Protein AF-A0A1S0TSW0-F1 (afdb_monomer_lite)

Organism: Loa loa (NCBI:txid7209)

Foldseek 3Di:
DPPDQDPPPPPDDPDPVVSVVVVVVVVVVVVVVVVVVVVVVVVVVVVVVVCVVVVVVVVVVVVVVVVVVVVVVVVVVVVVVVVVVVVVVPDDPPDDDDD

Structure (mmCIF, N/CA/C/O backbone):
data_AF-A0A1S0TSW0-F1
#
_entry.id   AF-A0A1S0TSW0-F1
#
loop_
_atom_site.group_PDB
_atom_site.id
_atom_site.type_symbol
_atom_site.label_atom_id
_atom_site.label_alt_id
_atom_site.label_comp_id
_atom_site.label_asym_id
_atom_site.label_entity_id
_atom_site.label_seq_id
_atom_site.pdbx_PDB_ins_code
_atom_site.Cartn_x
_atom_site.Cartn_y
_atom_site.Cartn_z
_atom_site.occupancy
_atom_site.B_iso_or_equiv
_atom_site.auth_seq_id
_atom_site.auth_comp_id
_atom_site.auth_asym_id
_atom_site.auth_atom_id
_atom_site.pdbx_PDB_model_num
ATOM 1 N N . MET A 1 1 ? 32.634 -17.388 -35.257 1.00 39.28 1 MET A N 1
ATOM 2 C CA . MET A 1 1 ? 31.276 -17.287 -34.687 1.00 39.28 1 MET A CA 1
ATOM 3 C C . MET A 1 1 ? 30.927 -15.815 -34.652 1.00 39.28 1 MET A C 1
ATOM 5 O O . MET A 1 1 ? 31.460 -15.098 -33.818 1.00 39.28 1 MET A O 1
ATOM 9 N N . THR A 1 2 ? 30.155 -15.345 -35.625 1.00 41.16 2 THR A N 1
ATOM 10 C CA . THR A 1 2 ? 29.591 -13.994 -35.632 1.00 41.16 2 THR A CA 1
ATOM 11 C C . THR A 1 2 ? 28.334 -14.039 -34.774 1.00 41.16 2 THR A C 1
ATOM 13 O O . THR A 1 2 ? 27.394 -14.766 -35.078 1.00 41.16 2 THR A O 1
ATOM 16 N N . VAL A 1 3 ? 28.367 -13.363 -33.628 1.00 54.50 3 VAL A N 1
ATOM 17 C CA . VAL A 1 3 ? 27.198 -13.235 -32.757 1.00 54.50 3 VAL A CA 1
ATOM 18 C C . VAL A 1 3 ? 26.325 -12.151 -33.379 1.00 54.50 3 VAL A C 1
ATOM 20 O O . VAL A 1 3 ? 26.579 -10.966 -33.193 1.00 54.50 3 VAL A O 1
ATOM 23 N N . GLU A 1 4 ? 25.369 -12.557 -34.209 1.00 56.22 4 GLU A N 1
ATOM 24 C CA . GLU A 1 4 ? 24.391 -11.646 -34.802 1.00 56.22 4 GLU A CA 1
ATOM 25 C C . GLU A 1 4 ? 23.337 -11.270 -33.754 1.00 56.22 4 GLU A C 1
ATOM 27 O O . GLU A 1 4 ? 22.853 -12.122 -33.003 1.00 56.22 4 GLU A O 1
ATOM 32 N N . CYS A 1 5 ? 23.003 -9.979 -33.672 1.00 57.75 5 CYS A N 1
ATOM 33 C CA . CYS A 1 5 ? 21.978 -9.495 -32.753 1.00 57.75 5 CYS A CA 1
ATOM 34 C C . CYS A 1 5 ? 20.608 -10.113 -33.089 1.00 57.75 5 CYS A C 1
ATOM 36 O O . CYS A 1 5 ? 20.265 -10.228 -34.268 1.00 57.75 5 CYS A O 1
ATOM 38 N N . PRO A 1 6 ? 19.801 -10.502 -32.081 1.00 58.19 6 PRO A N 1
ATOM 39 C CA . PRO A 1 6 ? 18.482 -11.076 -32.320 1.00 58.19 6 PRO A CA 1
ATOM 40 C C . PRO A 1 6 ? 17.583 -10.053 -33.034 1.00 58.19 6 PRO A C 1
ATOM 42 O O . PRO A 1 6 ? 17.172 -9.048 -32.458 1.00 58.19 6 PRO A O 1
ATOM 45 N N . GLN A 1 7 ? 17.267 -10.346 -34.298 1.00 53.69 7 GLN A N 1
ATOM 46 C CA . GLN A 1 7 ? 16.515 -9.535 -35.273 1.00 53.69 7 GLN A CA 1
ATOM 47 C C . GLN A 1 7 ? 15.059 -9.204 -34.874 1.00 53.69 7 GLN A C 1
ATOM 49 O O . GLN A 1 7 ? 14.296 -8.685 -35.683 1.00 53.69 7 GLN A O 1
ATOM 54 N N . SER A 1 8 ? 14.629 -9.485 -33.641 1.00 56.25 8 SER A N 1
ATOM 55 C CA . SER A 1 8 ? 13.255 -9.223 -33.202 1.00 56.25 8 SER A CA 1
ATOM 56 C C . SER A 1 8 ? 13.005 -7.777 -32.749 1.00 56.25 8 SER A C 1
ATOM 58 O O . SER A 1 8 ? 11.856 -7.443 -32.477 1.00 56.25 8 SER A O 1
ATOM 60 N N . PHE A 1 9 ? 14.039 -6.923 -32.657 1.00 47.72 9 PHE A N 1
ATOM 61 C CA . PHE A 1 9 ? 13.903 -5.539 -32.161 1.00 47.72 9 PHE A CA 1
ATOM 62 C C . PHE A 1 9 ? 14.763 -4.473 -32.872 1.00 47.72 9 PHE A C 1
ATOM 64 O O . PHE A 1 9 ? 14.771 -3.324 -32.437 1.00 47.72 9 PHE A O 1
ATOM 71 N N . THR A 1 10 ? 15.490 -4.803 -33.944 1.00 51.84 10 THR A N 1
ATOM 72 C CA . THR A 1 10 ? 16.481 -3.891 -34.550 1.00 51.84 10 THR A CA 1
ATOM 73 C C . THR A 1 10 ? 16.279 -3.753 -36.058 1.00 51.84 10 THR A C 1
ATOM 75 O O . THR A 1 10 ? 17.035 -4.312 -36.845 1.00 51.84 10 THR A O 1
ATOM 78 N N . TRP A 1 11 ? 15.260 -3.005 -36.475 1.00 54.81 11 TRP A N 1
ATOM 79 C CA . TRP A 1 11 ? 15.032 -2.685 -37.891 1.00 54.81 11 TRP A CA 1
ATOM 80 C C . TRP A 1 11 ? 15.920 -1.531 -38.426 1.00 54.81 11 TRP A C 1
ATOM 82 O O . TRP A 1 11 ? 15.934 -1.304 -39.628 1.00 54.81 11 TRP A O 1
ATOM 92 N N . GLU A 1 12 ? 16.720 -0.848 -37.581 1.00 53.44 12 GLU A N 1
ATOM 93 C CA . GLU A 1 12 ? 17.530 0.330 -37.980 1.00 53.44 12 GLU A CA 1
ATOM 94 C C . GLU A 1 12 ? 19.011 0.346 -37.529 1.00 53.44 12 GLU A C 1
ATOM 96 O O . GLU A 1 12 ? 19.689 1.350 -37.7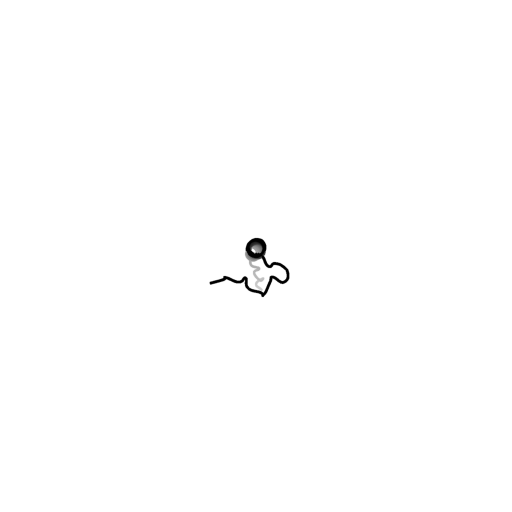34 1.00 53.44 12 GLU A O 1
ATOM 101 N N . CYS A 1 13 ? 19.559 -0.717 -36.926 1.00 56.09 13 CYS A N 1
ATOM 102 C CA . CYS A 1 13 ? 20.949 -0.694 -36.440 1.00 56.09 13 CYS A CA 1
ATOM 103 C C . CYS A 1 13 ? 21.769 -1.909 -36.885 1.00 56.09 13 CYS A C 1
ATOM 105 O O . CYS A 1 13 ? 21.533 -3.023 -36.428 1.00 56.09 13 CYS A O 1
ATOM 107 N N . GLU A 1 14 ? 22.762 -1.655 -37.741 1.00 57.03 14 GLU A N 1
ATOM 108 C CA . GLU A 1 14 ? 23.687 -2.646 -38.319 1.00 57.03 14 GLU A CA 1
ATOM 109 C C . GLU A 1 14 ? 25.002 -2.779 -37.507 1.00 57.03 14 GLU A C 1
ATOM 111 O O . GLU A 1 14 ? 25.748 -3.741 -37.667 1.00 57.03 14 GLU A O 1
ATOM 116 N N . GLU A 1 15 ? 25.274 -1.860 -36.567 1.00 57.16 15 GLU A N 1
ATOM 117 C CA . GLU A 1 15 ? 26.484 -1.854 -35.727 1.00 57.16 15 GLU A CA 1
ATOM 118 C C . GLU A 1 15 ? 26.255 -2.459 -34.324 1.00 57.16 15 GLU A C 1
ATOM 120 O O . GLU A 1 15 ? 25.323 -2.074 -33.607 1.00 57.16 15 GLU A O 1
ATOM 125 N N . LEU A 1 16 ? 27.164 -3.346 -33.879 1.00 58.78 16 LEU A N 1
ATOM 126 C CA . LEU A 1 16 ? 27.117 -4.041 -32.573 1.00 58.78 16 LEU A CA 1
ATOM 127 C C . LEU A 1 16 ? 26.930 -3.086 -31.375 1.00 58.78 16 LEU A C 1
ATOM 129 O O . LEU A 1 16 ? 26.178 -3.382 -30.446 1.00 58.78 16 LEU A O 1
ATOM 133 N N . ASN A 1 17 ? 27.564 -1.912 -31.423 1.00 58.31 17 ASN A N 1
ATOM 134 C CA . ASN A 1 17 ? 27.513 -0.919 -30.346 1.00 58.31 17 ASN A CA 1
ATOM 135 C C . ASN A 1 17 ? 26.117 -0.284 -30.183 1.00 58.31 17 ASN A C 1
ATOM 137 O O . ASN A 1 17 ? 25.737 0.103 -29.075 1.00 58.31 17 ASN A O 1
ATOM 141 N N . CYS A 1 18 ? 25.325 -0.190 -31.260 1.00 60.44 18 CYS A N 1
ATOM 142 C CA . CYS A 1 18 ? 23.950 0.313 -31.181 1.00 60.44 18 CYS A CA 1
ATOM 143 C C . CYS A 1 18 ? 23.021 -0.707 -30.500 1.00 60.44 18 CYS A C 1
ATOM 145 O O . CYS A 1 18 ? 22.179 -0.340 -29.676 1.00 60.44 18 CYS A O 1
ATOM 147 N N . CYS A 1 19 ? 23.223 -1.994 -30.791 1.00 63.28 19 CYS A N 1
ATOM 148 C CA . CYS A 1 19 ? 22.475 -3.099 -30.197 1.00 63.28 19 CYS A CA 1
ATOM 149 C C 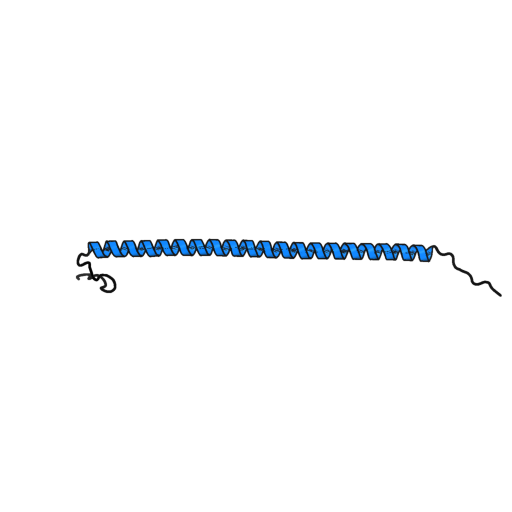. CYS A 1 19 ? 22.710 -3.190 -28.675 1.00 63.28 19 CYS A C 1
ATOM 151 O O . CYS A 1 19 ? 21.752 -3.282 -27.902 1.00 63.28 19 CYS A O 1
ATOM 153 N N . GLU A 1 20 ? 23.963 -3.055 -28.226 1.00 64.12 20 GLU A N 1
ATOM 154 C CA . GLU A 1 20 ? 24.314 -3.069 -26.799 1.00 64.12 20 GLU A CA 1
ATOM 155 C C . GLU A 1 20 ? 23.731 -1.859 -26.042 1.00 64.12 20 GLU A C 1
ATOM 157 O O . GLU A 1 20 ? 23.154 -2.011 -24.960 1.00 64.12 20 GLU A O 1
ATOM 162 N N . SER A 1 21 ? 23.784 -0.662 -26.642 1.00 67.00 21 SER A N 1
ATOM 163 C CA . SER A 1 21 ? 23.216 0.550 -26.036 1.00 67.00 21 SER A CA 1
ATOM 164 C C . SER A 1 21 ? 21.689 0.487 -25.913 1.00 67.00 21 SER A C 1
ATOM 166 O O . SER A 1 21 ? 21.132 0.881 -24.883 1.00 67.00 21 SER A O 1
ATOM 168 N N . TYR A 1 22 ? 20.992 -0.028 -26.931 1.00 69.56 22 TYR A N 1
ATOM 169 C CA . TYR A 1 22 ? 19.533 -0.155 -26.909 1.00 69.56 22 TYR A CA 1
ATOM 170 C C . TYR A 1 22 ? 19.068 -1.206 -25.894 1.00 69.56 22 TYR A C 1
ATOM 172 O O . TYR A 1 22 ? 18.161 -0.945 -25.101 1.00 69.56 22 TYR A O 1
ATOM 180 N N . HIS A 1 23 ? 19.744 -2.355 -25.845 1.00 74.38 23 HIS A N 1
ATOM 181 C CA . HIS A 1 23 ? 19.472 -3.410 -24.872 1.00 74.38 23 HIS A CA 1
ATOM 182 C C . HIS A 1 23 ? 19.635 -2.911 -23.428 1.00 74.38 23 HIS A C 1
ATOM 184 O O . HIS A 1 23 ? 18.765 -3.136 -22.584 1.00 74.38 23 HIS A O 1
ATOM 190 N N . PHE A 1 24 ? 20.694 -2.145 -23.156 1.00 77.69 24 PHE A N 1
ATOM 191 C CA . PHE A 1 24 ? 20.915 -1.547 -21.841 1.00 77.69 24 PHE A CA 1
ATOM 192 C C . PHE A 1 24 ? 19.809 -0.553 -21.455 1.00 77.69 24 PHE A C 1
ATOM 194 O O . PHE A 1 24 ? 19.305 -0.589 -20.332 1.00 77.69 24 PHE A O 1
ATOM 201 N N . ARG A 1 25 ? 19.365 0.297 -22.391 1.00 83.75 25 ARG A N 1
ATOM 202 C CA . ARG A 1 25 ? 18.255 1.240 -22.154 1.00 83.75 25 ARG A CA 1
ATOM 203 C 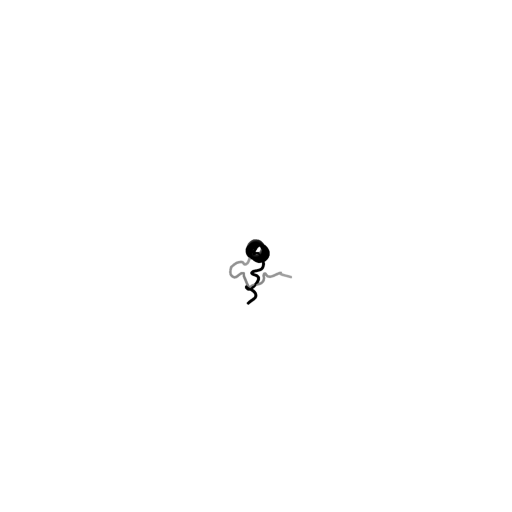C . ARG A 1 25 ? 16.946 0.518 -21.845 1.00 83.75 25 ARG A C 1
ATOM 205 O O . ARG A 1 25 ? 16.247 0.906 -20.913 1.00 83.75 25 ARG A O 1
ATOM 212 N N . VAL A 1 26 ? 16.627 -0.537 -22.589 1.00 83.25 26 VAL A N 1
ATOM 213 C CA . VAL A 1 26 ? 15.413 -1.335 -22.368 1.00 83.25 26 VAL A CA 1
ATOM 214 C C . VAL A 1 26 ? 15.464 -2.052 -21.018 1.00 83.25 26 VAL A C 1
ATOM 216 O O . VAL A 1 26 ? 14.486 -2.011 -20.272 1.00 83.25 26 VAL A O 1
ATOM 219 N N . ILE A 1 27 ? 16.610 -2.629 -20.645 1.00 86.94 27 ILE A N 1
ATOM 220 C CA . ILE A 1 27 ? 16.802 -3.231 -19.317 1.00 86.94 27 ILE A CA 1
ATOM 221 C C . ILE A 1 27 ? 16.588 -2.196 -18.211 1.00 86.94 27 ILE A C 1
ATOM 223 O O . ILE A 1 27 ? 15.864 -2.468 -17.253 1.00 86.94 27 ILE A O 1
ATOM 227 N N . LEU A 1 28 ? 17.160 -0.997 -18.348 1.00 86.00 28 LEU A N 1
ATOM 228 C CA . LEU A 1 28 ? 16.963 0.077 -17.376 1.00 86.00 28 LEU A CA 1
ATOM 229 C C . LEU A 1 28 ? 15.494 0.494 -17.261 1.00 86.00 28 LEU A C 1
ATOM 231 O O . LEU A 1 28 ? 15.018 0.719 -16.148 1.00 86.00 28 LEU A O 1
ATOM 235 N N . LEU A 1 29 ? 14.758 0.550 -18.374 1.00 91.25 29 LEU A N 1
ATOM 236 C CA . LEU A 1 29 ? 13.319 0.819 -18.353 1.00 91.25 29 LEU A CA 1
ATOM 237 C C . LEU A 1 29 ? 12.553 -0.280 -17.612 1.00 91.25 29 LEU A C 1
ATOM 239 O O . LEU A 1 29 ? 11.728 0.034 -16.756 1.00 91.25 29 LEU A O 1
ATOM 243 N N . PHE A 1 30 ? 12.850 -1.556 -17.867 1.00 92.81 30 PHE A N 1
ATOM 244 C CA . PHE A 1 30 ? 12.217 -2.660 -17.141 1.00 92.81 30 PHE A CA 1
ATOM 245 C C . PHE A 1 30 ? 12.525 -2.630 -15.646 1.00 92.81 30 PHE A C 1
ATOM 247 O O . PHE A 1 30 ? 11.621 -2.845 -14.836 1.00 92.81 30 PHE A O 1
ATOM 254 N N . ILE A 1 31 ? 13.767 -2.323 -15.265 1.00 93.88 31 ILE A N 1
ATOM 255 C CA . ILE A 1 31 ? 14.156 -2.161 -13.860 1.00 93.88 31 ILE A CA 1
ATOM 256 C C . ILE A 1 31 ? 13.380 -1.001 -13.232 1.00 93.88 31 ILE A C 1
ATOM 258 O O . ILE A 1 31 ? 12.782 -1.177 -12.173 1.00 93.88 31 ILE A O 1
ATOM 262 N N . ALA A 1 32 ? 13.323 0.157 -13.892 1.00 95.38 32 ALA A N 1
ATOM 263 C CA . ALA A 1 32 ? 12.601 1.323 -13.391 1.00 95.38 32 ALA A CA 1
ATOM 264 C C . ALA A 1 32 ? 11.100 1.039 -13.215 1.00 95.38 32 ALA A C 1
ATOM 266 O O . ALA A 1 32 ? 10.539 1.330 -12.158 1.00 95.38 32 ALA A O 1
ATOM 267 N N . ILE A 1 33 ? 10.461 0.409 -14.206 1.00 96.19 33 ILE A N 1
ATOM 268 C CA . ILE A 1 33 ? 9.052 -0.005 -14.135 1.00 96.19 33 ILE A CA 1
ATOM 269 C C . ILE A 1 33 ? 8.847 -1.008 -12.994 1.00 96.19 33 ILE A C 1
ATOM 271 O O . ILE A 1 33 ? 7.902 -0.875 -12.221 1.00 96.19 33 ILE A O 1
ATOM 275 N N . SER A 1 34 ? 9.744 -1.982 -12.839 1.00 95.12 34 SER A N 1
ATOM 276 C CA . SER A 1 34 ? 9.662 -2.982 -11.767 1.00 95.12 34 SER A CA 1
ATOM 277 C C . SER A 1 34 ? 9.786 -2.345 -10.381 1.00 95.12 34 SER A C 1
ATOM 279 O O . SER A 1 34 ? 9.013 -2.660 -9.474 1.00 95.12 34 SER A O 1
ATOM 281 N N . ILE A 1 35 ? 10.711 -1.398 -10.211 1.00 96.50 35 ILE A N 1
ATOM 282 C CA . ILE A 1 35 ? 10.859 -0.633 -8.966 1.00 96.50 35 ILE A CA 1
ATOM 283 C C . ILE A 1 35 ? 9.598 0.197 -8.699 1.00 96.50 35 ILE A C 1
ATOM 285 O O . ILE A 1 35 ? 9.095 0.227 -7.579 1.00 96.50 35 ILE A O 1
ATOM 289 N N . PHE A 1 36 ? 9.031 0.822 -9.728 1.00 97.12 36 PHE A N 1
ATOM 290 C CA . PHE A 1 36 ? 7.800 1.592 -9.586 1.00 97.12 36 PHE A CA 1
ATOM 291 C C . PHE A 1 36 ? 6.610 0.712 -9.170 1.00 97.12 36 PHE A C 1
ATOM 293 O O . PHE A 1 36 ? 5.886 1.044 -8.231 1.00 97.12 36 PHE A O 1
ATOM 300 N N . LEU A 1 37 ? 6.438 -0.449 -9.806 1.00 97.38 37 LEU A N 1
ATOM 301 C CA . LEU A 1 37 ? 5.382 -1.405 -9.462 1.00 97.38 37 LEU A CA 1
ATOM 302 C C . LEU A 1 37 ? 5.546 -1.959 -8.044 1.00 97.38 37 LEU A C 1
ATOM 304 O O . LEU A 1 37 ? 4.565 -2.064 -7.309 1.00 97.38 37 LEU A O 1
ATOM 308 N N . THR A 1 38 ? 6.772 -2.282 -7.631 1.00 96.81 38 THR A N 1
ATOM 309 C CA . THR A 1 38 ? 7.030 -2.748 -6.260 1.00 96.81 38 THR A CA 1
ATOM 310 C C . THR A 1 38 ? 6.750 -1.652 -5.232 1.00 96.81 38 THR A C 1
ATOM 312 O O . THR A 1 38 ? 6.107 -1.936 -4.223 1.00 96.81 38 THR A O 1
ATOM 315 N N . ALA A 1 39 ? 7.115 -0.395 -5.504 1.00 96.94 39 ALA A N 1
ATOM 316 C CA . ALA A 1 39 ? 6.761 0.738 -4.649 1.00 96.94 39 ALA A CA 1
ATOM 317 C C . ALA A 1 39 ? 5.236 0.908 -4.509 1.00 96.94 39 ALA A C 1
ATOM 319 O O . ALA A 1 39 ? 4.736 1.083 -3.395 1.00 96.94 39 ALA A O 1
ATOM 320 N N . LEU A 1 40 ? 4.484 0.786 -5.610 1.00 96.88 40 LEU A N 1
ATOM 321 C CA . LEU A 1 40 ? 3.018 0.827 -5.580 1.00 96.88 40 LEU A CA 1
ATOM 322 C C . LEU A 1 40 ? 2.418 -0.328 -4.773 1.00 96.88 40 LEU A C 1
ATOM 324 O O . LEU A 1 40 ? 1.490 -0.108 -3.996 1.00 96.88 40 LEU A O 1
ATOM 328 N N . LEU A 1 41 ? 2.951 -1.544 -4.915 1.00 96.44 41 LEU A N 1
ATOM 329 C CA . LEU A 1 41 ? 2.507 -2.695 -4.128 1.00 96.44 41 LEU A CA 1
ATOM 330 C C . LEU A 1 41 ? 2.761 -2.486 -2.637 1.00 96.44 41 LEU A C 1
ATOM 332 O O . LEU A 1 41 ? 1.866 -2.737 -1.833 1.00 96.44 41 LEU A O 1
ATOM 336 N N . VAL A 1 42 ? 3.941 -1.990 -2.260 1.00 96.38 42 VAL A N 1
ATOM 337 C CA . VAL A 1 42 ? 4.260 -1.688 -0.858 1.00 96.38 42 VAL A CA 1
ATOM 338 C C . VAL A 1 42 ? 3.306 -0.629 -0.309 1.00 96.38 42 VAL A C 1
ATOM 340 O O . VAL A 1 42 ? 2.749 -0.824 0.770 1.00 96.38 42 VAL A O 1
ATOM 343 N N . ALA A 1 43 ? 3.046 0.445 -1.060 1.00 94.81 43 ALA A N 1
ATOM 344 C CA . ALA A 1 43 ? 2.086 1.472 -0.662 1.00 94.81 43 ALA A CA 1
ATOM 345 C C . ALA A 1 43 ? 0.662 0.907 -0.509 1.00 94.81 43 ALA A C 1
ATOM 347 O O . ALA A 1 43 ? -0.018 1.196 0.476 1.00 94.81 43 ALA A O 1
ATOM 348 N N . ALA A 1 44 ? 0.219 0.057 -1.439 1.00 93.75 44 ALA A N 1
ATOM 349 C CA . ALA A 1 44 ? -1.093 -0.581 -1.383 1.00 93.75 44 ALA A CA 1
ATOM 350 C C . ALA A 1 44 ? -1.221 -1.539 -0.189 1.00 93.75 44 ALA A C 1
ATOM 352 O O . ALA A 1 44 ? -2.235 -1.517 0.507 1.00 93.75 44 ALA A O 1
ATOM 353 N N . VAL A 1 45 ? -0.192 -2.349 0.082 1.00 93.62 45 VAL A N 1
ATOM 354 C CA . VAL A 1 45 ? -0.142 -3.246 1.247 1.00 93.62 45 VAL A CA 1
ATOM 355 C C . VAL A 1 45 ? -0.141 -2.441 2.542 1.00 93.62 45 VAL A C 1
ATOM 357 O O . VAL A 1 45 ? -0.884 -2.780 3.462 1.00 93.62 45 VAL A O 1
ATOM 360 N N . TRP A 1 46 ? 0.633 -1.356 2.606 1.00 94.06 46 TRP A N 1
ATOM 361 C CA . TRP A 1 46 ? 0.668 -0.468 3.765 1.00 94.06 46 TRP A CA 1
ATOM 362 C C . TRP A 1 46 ? -0.706 0.140 4.044 1.00 94.06 46 TRP A C 1
ATOM 364 O O . TRP A 1 46 ? -1.219 0.037 5.158 1.00 94.06 46 TRP A O 1
ATOM 374 N N . LEU A 1 47 ? -1.346 0.700 3.015 1.00 87.44 47 LEU A N 1
ATOM 375 C CA . LEU A 1 47 ? -2.702 1.232 3.115 1.00 87.44 47 LEU A CA 1
ATOM 376 C C . LEU A 1 47 ? -3.690 0.143 3.535 1.00 87.44 47 LEU A C 1
ATOM 378 O O . LEU A 1 47 ? -4.473 0.358 4.453 1.00 87.44 47 LEU A O 1
ATOM 382 N N . ALA A 1 48 ? -3.642 -1.044 2.929 1.00 88.31 48 ALA A N 1
ATOM 383 C CA . ALA A 1 48 ? -4.514 -2.156 3.300 1.00 88.31 48 ALA A CA 1
ATOM 384 C C . ALA A 1 48 ? -4.319 -2.589 4.763 1.00 88.31 48 ALA A C 1
ATOM 386 O O . ALA A 1 48 ? -5.291 -2.958 5.430 1.00 88.31 48 ALA A O 1
ATOM 387 N N . PHE A 1 49 ? -3.089 -2.527 5.276 1.00 86.38 49 PHE A N 1
ATOM 388 C CA . PHE A 1 49 ? -2.766 -2.829 6.666 1.00 86.38 49 PHE A CA 1
ATOM 389 C C . PHE A 1 49 ? -3.304 -1.758 7.625 1.00 86.38 49 PHE A C 1
ATOM 391 O O . PHE A 1 49 ? -4.002 -2.104 8.581 1.00 86.38 49 PHE A O 1
ATOM 398 N N . GLU A 1 50 ? -3.082 -0.477 7.323 1.00 83.31 50 GLU A N 1
ATOM 399 C CA . GLU A 1 50 ? -3.659 0.668 8.045 1.00 83.31 50 GLU A CA 1
ATOM 400 C C . GLU A 1 50 ? -5.191 0.609 8.058 1.00 83.31 50 GLU A C 1
ATOM 402 O O . GLU A 1 50 ? -5.818 0.689 9.116 1.00 83.31 50 GLU A O 1
ATOM 407 N N . PHE A 1 51 ? -5.818 0.364 6.905 1.00 72.94 51 PHE A N 1
ATOM 408 C CA . PHE A 1 51 ? -7.267 0.202 6.807 1.00 72.94 51 PHE A CA 1
ATOM 409 C C . PHE A 1 51 ? -7.757 -0.999 7.612 1.00 72.94 51 PHE A C 1
ATOM 411 O O . PHE A 1 51 ? -8.762 -0.881 8.312 1.00 72.94 51 PHE A O 1
ATOM 418 N N . ARG A 1 52 ? -7.060 -2.143 7.583 1.00 74.19 52 ARG A N 1
ATOM 419 C CA . ARG A 1 52 ? -7.442 -3.310 8.394 1.00 74.19 52 ARG A CA 1
ATOM 420 C C . ARG A 1 52 ? -7.338 -3.041 9.890 1.00 74.19 52 ARG A C 1
ATOM 422 O O . ARG A 1 52 ? -8.249 -3.429 10.625 1.00 74.19 52 ARG A O 1
ATOM 429 N N . ILE A 1 53 ? -6.253 -2.422 10.350 1.00 73.75 53 ILE A N 1
ATOM 430 C CA . ILE A 1 53 ? -6.057 -2.104 11.770 1.00 73.75 53 ILE A CA 1
ATOM 431 C C . ILE A 1 53 ? -7.062 -1.049 12.216 1.00 73.75 53 ILE A C 1
ATOM 433 O O . ILE A 1 53 ? -7.725 -1.241 13.233 1.00 73.75 53 ILE A O 1
ATOM 437 N N . SER A 1 54 ? -7.233 0.019 11.441 1.00 73.12 54 SER A N 1
ATOM 438 C CA . SER A 1 54 ? -8.188 1.089 11.726 1.00 73.12 54 SER A CA 1
ATOM 439 C C . SER A 1 54 ? -9.627 0.569 11.735 1.00 73.12 54 SER A C 1
ATOM 441 O O . SER A 1 54 ? -10.376 0.856 12.667 1.00 73.12 54 SER A O 1
ATOM 443 N N . TYR A 1 55 ? -10.002 -0.288 10.780 1.00 69.56 55 TYR A N 1
ATOM 444 C CA . TYR A 1 55 ? -11.320 -0.926 10.752 1.00 69.56 55 TYR A CA 1
ATOM 445 C C . TYR A 1 55 ? -11.537 -1.855 11.951 1.00 69.56 55 TYR A C 1
ATOM 447 O O . TYR A 1 55 ? -12.566 -1.761 12.619 1.00 69.56 55 TYR A O 1
ATOM 455 N N . ARG A 1 56 ? -10.559 -2.713 12.288 1.00 70.19 56 ARG A N 1
ATOM 456 C CA . ARG A 1 56 ? -10.646 -3.546 13.499 1.00 70.19 56 ARG A CA 1
ATOM 457 C C . ARG A 1 56 ? -10.763 -2.694 14.756 1.00 70.19 56 ARG A C 1
ATOM 459 O O . ARG A 1 56 ? -11.584 -3.016 15.606 1.00 70.19 56 ARG A O 1
ATOM 466 N N . ARG A 1 57 ? -9.982 -1.618 14.870 1.00 73.06 57 ARG A N 1
ATOM 467 C CA . ARG A 1 57 ? -9.974 -0.736 16.042 1.00 73.06 57 ARG A CA 1
ATOM 468 C C . ARG A 1 57 ? -11.298 0.002 16.206 1.00 73.06 57 ARG A C 1
ATOM 470 O O . ARG A 1 57 ? -11.825 0.011 17.311 1.00 73.06 57 ARG A O 1
ATOM 477 N N . LYS A 1 58 ? -11.860 0.5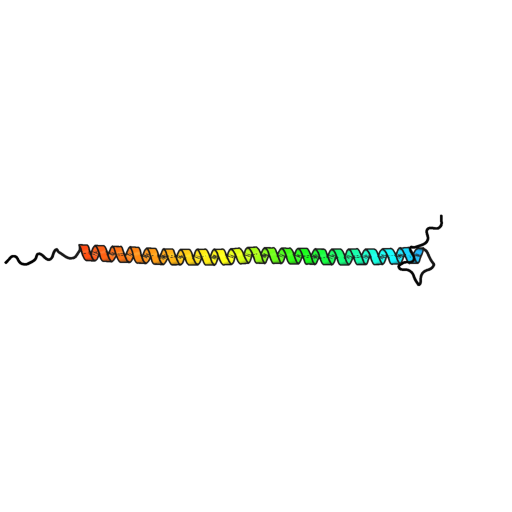40 15.118 1.00 75.25 58 LYS A N 1
ATOM 478 C CA . LYS A 1 58 ? -13.192 1.168 15.121 1.00 75.25 58 LYS A CA 1
ATOM 479 C C . LYS A 1 58 ? -14.269 0.174 15.543 1.00 75.25 58 LYS A C 1
ATOM 481 O O . LYS A 1 58 ? -15.038 0.469 16.446 1.00 75.25 58 LYS A O 1
ATOM 486 N N . ARG A 1 59 ? -14.253 -1.039 14.981 1.00 72.88 59 ARG A N 1
ATOM 487 C CA . ARG A 1 59 ? -15.223 -2.084 15.333 1.00 72.88 59 ARG A CA 1
ATOM 488 C C . ARG A 1 59 ? -15.093 -2.544 16.790 1.00 72.88 59 ARG A C 1
ATOM 490 O O . ARG A 1 59 ? -16.098 -2.784 17.444 1.00 72.88 59 ARG A O 1
ATOM 497 N N . LEU A 1 60 ? -13.867 -2.659 17.307 1.00 73.94 60 LEU A N 1
ATOM 498 C CA . LEU A 1 60 ? -13.610 -2.964 18.719 1.00 73.94 60 LEU A CA 1
ATOM 499 C C . LEU A 1 60 ? -14.113 -1.847 19.640 1.00 73.94 60 LEU A C 1
ATOM 501 O O . LEU A 1 60 ? -14.770 -2.151 20.627 1.00 73.94 60 LEU A O 1
ATOM 505 N N . GLN A 1 61 ? -13.870 -0.578 19.297 1.00 76.69 61 GLN A N 1
ATOM 506 C CA . GLN A 1 61 ? -14.390 0.557 20.065 1.00 76.69 61 GLN A CA 1
ATOM 507 C C . GLN A 1 61 ? -15.919 0.611 20.055 1.00 76.69 61 GLN A C 1
ATOM 509 O O . GLN A 1 61 ? -16.512 0.822 21.107 1.00 76.69 61 GLN A O 1
ATOM 514 N N . GLU A 1 62 ? -16.560 0.371 18.909 1.00 78.25 62 GLU A N 1
ATOM 515 C CA . GLU A 1 62 ? -18.023 0.296 18.826 1.00 78.25 62 GLU A CA 1
ATOM 516 C C . GLU A 1 62 ? -18.580 -0.843 19.689 1.00 78.25 62 GLU A C 1
ATOM 518 O O . GLU A 1 62 ? -19.551 -0.643 20.415 1.00 78.25 62 GLU A O 1
ATOM 523 N N . MET A 1 63 ? -17.949 -2.024 19.671 1.00 75.56 63 MET A N 1
ATOM 524 C CA . MET A 1 63 ? -18.373 -3.149 20.512 1.00 75.56 63 MET A CA 1
ATOM 525 C C . MET A 1 63 ? -18.155 -2.896 22.007 1.00 75.56 63 MET A C 1
ATOM 527 O O . MET A 1 63 ? -19.024 -3.246 22.804 1.00 75.56 63 MET A O 1
ATOM 531 N N . ASP A 1 64 ? -17.036 -2.285 22.401 1.00 78.38 64 ASP A N 1
ATOM 532 C CA . ASP A 1 64 ? -16.786 -1.925 23.802 1.00 78.38 64 ASP A CA 1
ATOM 533 C C . ASP A 1 64 ? -17.747 -0.839 24.289 1.00 78.38 64 ASP A C 1
ATOM 535 O O . ASP A 1 64 ? -18.246 -0.916 25.411 1.00 78.38 64 ASP A O 1
ATOM 539 N N . GLN A 1 65 ? -18.060 0.146 23.446 1.00 80.38 65 GLN A N 1
ATOM 540 C CA . GLN A 1 65 ? -19.035 1.182 23.769 1.00 80.38 65 GLN A CA 1
ATOM 541 C C . GLN A 1 65 ? -20.438 0.587 23.934 1.00 80.38 65 GLN A C 1
ATOM 543 O O . GLN A 1 65 ? -21.107 0.875 24.925 1.00 80.38 65 GLN A O 1
ATOM 548 N N . PHE A 1 66 ? -20.840 -0.312 23.033 1.00 79.81 66 PHE A N 1
ATOM 549 C CA . PHE A 1 66 ? -22.115 -1.021 23.132 1.00 79.81 66 PHE A CA 1
ATOM 550 C C . PHE A 1 66 ? -22.185 -1.899 24.390 1.00 79.81 66 PHE A C 1
ATOM 552 O O . PHE A 1 66 ? -23.206 -1.930 25.075 1.00 79.81 66 PHE A O 1
ATOM 559 N N . ARG A 1 67 ? -21.087 -2.583 24.738 1.00 78.38 67 ARG A N 1
ATOM 560 C CA . ARG A 1 67 ? -20.992 -3.399 25.956 1.00 78.38 67 ARG A CA 1
ATOM 561 C C . ARG A 1 67 ? -21.101 -2.551 27.225 1.00 78.38 67 ARG A C 1
ATOM 563 O O . ARG A 1 67 ? -21.868 -2.916 28.111 1.00 78.38 67 ARG A O 1
ATOM 570 N N . ASN A 1 68 ? -20.403 -1.416 27.284 1.00 81.00 68 ASN A N 1
ATOM 571 C CA . ASN A 1 68 ? -20.482 -0.478 28.409 1.00 81.00 68 ASN A CA 1
ATOM 572 C C . ASN A 1 68 ? -21.892 0.101 28.581 1.00 81.00 68 ASN A C 1
ATOM 574 O O . ASN A 1 68 ? -22.376 0.232 29.704 1.00 81.00 68 ASN A O 1
ATOM 578 N N . GLU A 1 69 ? -22.569 0.432 27.480 1.00 83.69 69 GLU A N 1
ATOM 579 C CA . GLU A 1 69 ? -23.936 0.954 27.523 1.00 83.69 69 GLU A CA 1
ATOM 580 C C . GLU A 1 69 ? -24.930 -0.110 28.022 1.00 83.69 69 GLU A C 1
ATOM 582 O O . GLU A 1 69 ? -25.818 0.184 28.828 1.00 83.69 69 GLU A O 1
ATOM 587 N N . LEU A 1 70 ? -24.735 -1.369 27.614 1.00 84.00 70 LEU A N 1
ATOM 588 C CA . LEU A 1 70 ? -25.516 -2.507 28.103 1.00 84.00 70 LEU A CA 1
ATOM 589 C C . LEU A 1 70 ? -25.286 -2.760 29.604 1.00 84.00 70 LEU A C 1
ATOM 591 O O . LEU A 1 70 ? -26.244 -2.986 30.346 1.00 84.00 70 LEU A O 1
ATOM 595 N N . GLU A 1 71 ? -24.032 -2.690 30.064 1.00 82.25 71 GLU A N 1
ATOM 596 C CA . GLU A 1 71 ? -23.682 -2.815 31.485 1.00 82.25 71 GLU A CA 1
ATOM 597 C C . GLU A 1 71 ? -24.278 -1.683 32.328 1.00 82.25 71 GLU A C 1
ATOM 599 O O . GLU A 1 71 ? -24.825 -1.952 33.400 1.00 82.25 71 GLU A O 1
ATOM 604 N N . MET A 1 72 ? -24.248 -0.436 31.839 1.00 85.62 72 MET A N 1
ATOM 605 C CA . MET A 1 72 ? -24.889 0.693 32.524 1.00 85.62 72 MET A CA 1
ATOM 606 C C . MET A 1 72 ? -26.392 0.473 32.696 1.00 85.62 72 MET A C 1
ATOM 608 O O . MET A 1 72 ? -26.897 0.616 33.811 1.00 85.62 72 MET A O 1
ATOM 612 N N . ARG A 1 73 ? -27.101 0.073 31.630 1.00 87.06 73 ARG A N 1
ATOM 613 C CA . ARG A 1 73 ? -28.548 -0.194 31.706 1.00 87.06 73 ARG A CA 1
ATOM 614 C C . ARG A 1 73 ? -28.870 -1.325 32.678 1.00 87.06 73 ARG A C 1
ATOM 616 O O . ARG A 1 73 ? -29.738 -1.167 33.531 1.00 87.06 73 ARG A O 1
ATOM 623 N N . SER A 1 74 ? -28.129 -2.431 32.602 1.00 85.75 74 SER A N 1
ATOM 624 C CA . SER A 1 74 ? -28.260 -3.566 33.528 1.00 85.75 74 SER A CA 1
ATOM 625 C C . SER A 1 74 ? -28.084 -3.138 34.990 1.00 85.75 74 SER A C 1
ATOM 627 O O . SER A 1 74 ? -28.876 -3.503 35.866 1.00 85.75 74 SER A O 1
ATOM 629 N N . PHE A 1 75 ? -27.078 -2.305 35.266 1.00 88.56 75 PHE A N 1
ATOM 630 C CA . PHE A 1 75 ? -26.823 -1.805 36.612 1.00 88.56 75 PHE A CA 1
ATOM 631 C C . PHE A 1 75 ? -27.946 -0.890 37.119 1.00 88.56 75 PHE A C 1
ATOM 633 O O . PHE A 1 75 ? -28.353 -0.990 38.283 1.00 88.56 75 PHE A O 1
ATOM 640 N N . GLU A 1 76 ? -28.472 -0.014 36.263 1.00 88.25 76 GLU A N 1
ATOM 641 C CA . GLU A 1 76 ? -29.603 0.854 36.599 1.00 88.25 76 GLU A CA 1
ATOM 642 C C . GLU A 1 76 ? -30.883 0.061 36.869 1.00 88.25 76 GLU A C 1
ATOM 644 O O . GLU A 1 76 ? -31.552 0.318 37.876 1.00 88.25 76 GLU A O 1
ATOM 649 N N . GLU A 1 77 ? -31.184 -0.948 36.052 1.00 86.31 77 GLU A N 1
ATOM 650 C CA . GLU A 1 77 ? -32.322 -1.847 36.258 1.00 86.31 77 GLU A CA 1
ATOM 651 C C . GLU A 1 77 ? -32.196 -2.620 37.576 1.00 86.31 77 GLU A C 1
ATOM 653 O O . GLU A 1 77 ? -33.123 -2.626 38.393 1.00 86.31 77 GLU A O 1
ATOM 658 N N . ALA A 1 78 ? -31.026 -3.197 37.860 1.00 88.12 78 ALA A N 1
ATOM 659 C CA . ALA A 1 78 ? -30.777 -3.904 39.116 1.00 88.12 78 ALA A CA 1
ATOM 660 C C . ALA A 1 78 ? -30.923 -2.977 40.337 1.00 88.12 78 ALA A C 1
ATOM 662 O O . ALA A 1 78 ? -31.503 -3.350 41.367 1.00 88.12 78 ALA A O 1
ATOM 663 N N . LYS A 1 79 ? -30.431 -1.738 40.230 1.00 87.31 79 LYS A N 1
ATOM 664 C CA . LYS A 1 79 ? -30.565 -0.716 41.275 1.00 87.31 79 LYS A CA 1
ATOM 665 C C . LYS A 1 79 ? -32.024 -0.295 41.468 1.00 87.31 79 LYS A C 1
ATOM 667 O O . LYS A 1 79 ? -32.453 -0.128 42.615 1.00 87.31 79 LYS A O 1
ATOM 672 N N . TYR A 1 80 ? -32.786 -0.154 40.385 1.00 85.38 80 TYR A N 1
ATOM 673 C CA . TYR A 1 80 ? -34.214 0.155 40.420 1.00 85.38 80 TYR A CA 1
ATOM 674 C C . TYR A 1 80 ? -35.011 -0.960 41.109 1.00 85.38 80 TYR A C 1
ATOM 676 O O . TYR A 1 80 ? -35.752 -0.694 42.060 1.00 85.38 80 TYR A O 1
ATOM 684 N N . LEU A 1 81 ? -34.780 -2.216 40.720 1.00 85.69 81 LEU A N 1
ATOM 685 C CA . LEU A 1 81 ? -35.421 -3.389 41.318 1.00 85.69 81 LEU A CA 1
ATOM 686 C C . LEU A 1 81 ? -35.133 -3.500 42.820 1.00 85.69 81 LEU A C 1
ATOM 688 O O . LEU A 1 81 ? -36.052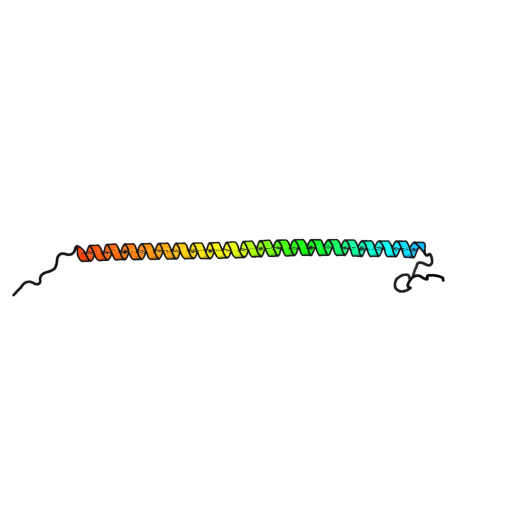 -3.733 43.609 1.00 85.69 81 LEU A O 1
ATOM 692 N N . ARG A 1 82 ? -33.886 -3.255 43.248 1.00 83.81 82 ARG A N 1
ATOM 693 C CA . ARG A 1 82 ? -33.535 -3.234 44.680 1.00 83.81 82 ARG A CA 1
ATOM 694 C C . ARG A 1 82 ? -34.339 -2.192 45.453 1.00 83.81 82 ARG A C 1
ATOM 696 O O . ARG A 1 82 ? -34.902 -2.531 46.495 1.00 83.81 82 ARG A O 1
ATOM 703 N N . ARG A 1 83 ? -34.444 -0.959 44.943 1.00 83.75 83 ARG A N 1
ATOM 704 C CA . ARG A 1 83 ? -35.245 0.109 45.575 1.00 83.75 83 ARG A CA 1
ATOM 705 C C . ARG A 1 83 ? -36.725 -0.257 45.641 1.00 83.75 83 ARG A C 1
ATOM 707 O O . ARG A 1 83 ? -37.365 -0.038 46.668 1.00 83.75 83 ARG A O 1
ATOM 714 N N . MET A 1 84 ? -37.259 -0.863 44.582 1.00 80.75 84 MET A N 1
ATOM 715 C CA . MET A 1 84 ? -38.643 -1.331 44.561 1.00 80.75 84 MET A CA 1
ATOM 716 C C . MET A 1 84 ? -38.883 -2.429 45.607 1.00 80.75 84 MET A C 1
ATOM 718 O O . MET A 1 84 ? -39.889 -2.382 46.314 1.00 80.75 84 MET A O 1
ATOM 722 N N . SER A 1 85 ? -37.945 -3.373 45.760 1.00 76.19 85 SER A N 1
ATOM 723 C CA . SER A 1 85 ? -38.034 -4.429 46.779 1.00 76.19 85 SER A CA 1
ATOM 724 C C . SER A 1 85 ? -38.014 -3.865 48.205 1.00 76.19 85 SER A C 1
ATOM 726 O O . SER A 1 85 ? -38.845 -4.251 49.022 1.00 76.19 85 SER A O 1
ATOM 728 N N . GLN A 1 86 ? -37.154 -2.877 48.481 1.00 76.56 86 GLN A N 1
ATOM 729 C CA . GLN A 1 86 ? -37.079 -2.225 49.791 1.00 76.56 86 GLN A CA 1
ATOM 730 C C . GLN A 1 86 ? -38.349 -1.429 50.108 1.00 76.56 86 GLN A C 1
ATOM 732 O O . GLN A 1 86 ? -38.833 -1.466 51.237 1.00 76.56 86 GLN A O 1
ATOM 737 N N . ASN A 1 87 ? -38.935 -0.753 49.117 1.00 72.31 87 ASN A N 1
ATOM 738 C CA . ASN A 1 87 ? -40.206 -0.048 49.294 1.00 72.31 87 ASN A CA 1
ATOM 739 C C . ASN A 1 87 ? -41.384 -1.007 49.511 1.00 72.31 87 ASN A C 1
ATOM 741 O O . ASN A 1 87 ? -42.306 -0.676 50.254 1.00 72.31 87 ASN A O 1
ATOM 745 N N . LYS A 1 88 ? -41.354 -2.200 48.901 1.00 65.62 88 LYS A N 1
ATOM 746 C CA . LYS A 1 88 ? -42.329 -3.260 49.193 1.00 65.62 88 LYS A CA 1
ATOM 747 C C . LYS A 1 88 ? -42.138 -3.839 50.599 1.00 65.62 88 LYS A C 1
ATOM 749 O O . LYS A 1 88 ? -43.134 -4.067 51.270 1.00 65.62 88 LYS A O 1
ATOM 754 N N . GLN A 1 89 ? -40.898 -4.006 51.066 1.00 62.47 89 GLN A N 1
ATOM 755 C CA . GLN A 1 89 ? -40.596 -4.454 52.436 1.00 62.47 89 GLN A CA 1
ATOM 756 C C . GLN A 1 89 ? -40.942 -3.420 53.516 1.00 62.47 89 GLN A C 1
ATOM 758 O O . GLN A 1 89 ? -41.296 -3.800 54.625 1.00 62.47 89 GLN A O 1
ATOM 763 N N . LYS A 1 90 ? -40.857 -2.118 53.213 1.00 59.94 90 LYS A N 1
ATOM 764 C CA . LYS A 1 90 ? -41.220 -1.038 54.149 1.00 59.94 90 LYS A CA 1
ATOM 765 C C . LYS A 1 90 ? -42.726 -0.798 54.291 1.00 59.94 90 LYS A C 1
ATOM 767 O O . LYS A 1 90 ? -43.109 -0.009 55.152 1.00 59.94 90 LYS A O 1
ATOM 772 N N . LYS A 1 91 ? -43.584 -1.429 53.480 1.00 56.19 91 LYS A N 1
ATOM 773 C CA . LYS A 1 91 ? -45.031 -1.387 53.732 1.00 56.19 91 LYS A CA 1
ATOM 774 C C . LYS A 1 91 ? -45.333 -2.251 54.962 1.00 56.19 91 LYS A C 1
ATOM 776 O O . LYS A 1 91 ? -44.999 -3.434 54.933 1.00 56.19 91 LYS A O 1
ATOM 781 N N . PRO A 1 92 ? -45.947 -1.699 56.025 1.00 56.75 92 PRO A N 1
ATOM 782 C CA . PRO A 1 92 ? -46.382 -2.518 57.148 1.00 56.75 92 PRO A CA 1
ATOM 783 C C . PRO A 1 92 ? -47.392 -3.563 56.649 1.00 56.75 92 PRO A C 1
ATOM 785 O O . PRO A 1 92 ? -48.128 -3.281 55.694 1.00 56.75 92 PRO A O 1
ATOM 788 N N . PRO A 1 93 ? -47.435 -4.764 57.252 1.00 57.53 93 PRO A N 1
ATOM 789 C CA . PRO A 1 93 ? -48.456 -5.746 56.925 1.00 57.53 93 PRO A CA 1
ATOM 790 C C . PRO A 1 93 ? -49.826 -5.104 57.142 1.00 57.53 93 PRO A C 1
ATOM 792 O O . PRO A 1 93 ? -50.155 -4.665 58.244 1.00 57.53 93 PRO A O 1
ATOM 795 N N . HIS A 1 94 ? -50.616 -5.012 56.073 1.00 59.38 94 HIS A N 1
ATOM 796 C CA . HIS A 1 94 ? -52.030 -4.706 56.202 1.00 59.38 94 HIS A CA 1
ATOM 797 C C . HIS A 1 94 ? -52.676 -5.966 56.772 1.00 59.38 94 HIS A C 1
ATOM 799 O O . HIS A 1 94 ? -52.987 -6.900 56.035 1.00 59.38 94 HIS A O 1
ATOM 805 N N . PHE A 1 95 ? -52.792 -6.024 58.097 1.00 61.97 95 PHE A N 1
ATOM 806 C CA . PHE A 1 95 ? -53.660 -6.999 58.736 1.00 61.97 95 PHE A CA 1
ATOM 807 C C . PHE A 1 95 ? -55.096 -6.708 58.268 1.00 61.97 95 PHE A C 1
ATOM 809 O O . PHE A 1 95 ? -55.501 -5.536 58.292 1.00 61.97 95 PHE A O 1
ATOM 816 N N . PRO A 1 96 ? -55.836 -7.711 57.761 1.00 59.16 96 PRO A N 1
ATOM 817 C CA . PRO A 1 96 ? -57.260 -7.547 57.520 1.00 59.16 96 PRO A CA 1
ATOM 818 C C . PRO A 1 96 ? -57.961 -7.322 58.870 1.00 59.16 96 PRO A C 1
ATOM 820 O O . PRO A 1 96 ? -57.503 -7.860 59.878 1.00 59.16 96 PRO A O 1
ATOM 823 N N . PRO A 1 97 ? -59.027 -6.506 58.930 1.00 53.94 97 PRO A N 1
ATOM 824 C CA . PRO A 1 97 ? -59.810 -6.382 60.148 1.00 53.94 97 PRO A CA 1
ATOM 825 C C . PRO A 1 97 ? -60.523 -7.714 60.399 1.00 53.94 97 PRO A C 1
ATOM 827 O O . PRO A 1 97 ? -61.330 -8.146 59.574 1.00 53.94 97 PRO A O 1
ATOM 830 N N . ASP A 1 98 ? -60.183 -8.361 61.513 1.00 53.53 98 ASP A N 1
ATOM 831 C CA . ASP A 1 98 ? -60.905 -9.523 62.025 1.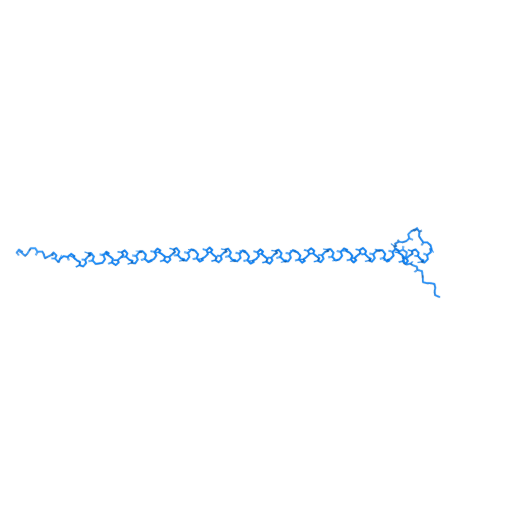00 53.53 98 ASP A CA 1
ATOM 832 C C . ASP A 1 98 ? -62.348 -9.093 62.347 1.00 53.53 98 ASP A C 1
ATOM 834 O O . ASP A 1 98 ? -62.565 -8.169 63.138 1.00 53.53 98 ASP A O 1
ATOM 838 N N . TYR A 1 99 ? -63.313 -9.727 61.676 1.00 54.25 99 TYR A N 1
ATOM 839 C CA . TYR A 1 99 ? -64.749 -9.663 61.969 1.00 54.25 99 TYR A CA 1
ATOM 840 C C . TYR A 1 99 ? -65.164 -10.892 62.774 1.00 54.25 99 TYR A C 1
ATOM 842 O O . TYR A 1 99 ? -64.689 -11.998 62.427 1.00 54.25 99 TYR A O 1
#

Sequence (99 aa):
MTVECPQSFTWECEELNCCESYHFRVILLFIAISIFLTALLVAAVWLAFEFRISYRRKRLQEMDQFRNELEMRSFEEAKYLRRMSQNKQKKPPHFPPDY

Secondary structure (DSSP, 8-state):
------TTS-SS--SHHHHHHHHHHHHHHHHHHHHHHHHHHHHHHHHHHHHHHHHHHHHHHHHHHHHHHHHHHHHHHHHHHHHHHHHHHTSPP-PPPP-

pLDDT: mean 75.14, std 15.15, range [39.28, 97.38]

Radius of gyration: 40.52 Å; chains: 1; bounding box: 96×19×100 Å